Protein AF-A0A937M4W1-F1 (afdb_monomer_lite)

Sequence (135 aa):
MSLSLSNAKNIAKVLTESLPYIQKFTGRTIVVKYGGNAMIDEALKQSFARDIVLMKLVGINPIVVHGGGPQIGSLLQRLNIESSFIEGLRVTDDQTMDVVEMVLGGLVNKQIVALLNKNQGKAVGISGKDGNLIS

pLDDT: mean 94.53, std 6.28, range [56.69, 98.69]

Secondary structure (DSSP, 8-state):
-PPPHHHHHHHHHHHHHHHHHHHHHTT-EEEEEE-GGGGT-HHHHHHHHHHHHHHHHTT-EEEEEE--HHHHHHHHHHTT----EETTEEP--HHHHHHHHIIIIIIIHHHHHHHHHHTT-------TTGGGS--

Radius of gyration: 18.81 Å; chains: 1; bounding box: 39×24×58 Å

Foldseek 3Di:
DDQDPVNVVVVVVVCVVCVVVLVVQAQHEDEAEDEDPCLVDPVSLLVVLLVCQVCVVSRHHYDYDYAQVVQLVVVCVVVVHDWDDDPNHTDADPVSVVSRCCCVQPPSQVVSCVSNVVSVHHDDGDDCPVVVVDD

Structure (mmCIF, N/CA/C/O backbone):
data_AF-A0A937M4W1-F1
#
_entry.id   AF-A0A937M4W1-F1
#
loop_
_atom_site.group_PDB
_atom_site.id
_atom_site.type_symbol
_atom_site.label_atom_id
_atom_site.label_alt_id
_atom_site.label_comp_id
_atom_site.label_asym_id
_atom_site.label_entity_id
_atom_site.label_seq_id
_atom_site.pdbx_PDB_ins_code
_atom_site.Cartn_x
_atom_site.Cartn_y
_atom_site.Cartn_z
_atom_site.occupancy
_atom_site.B_iso_or_equiv
_atom_site.auth_seq_id
_atom_site.auth_comp_id
_atom_site.auth_asym_id
_atom_site.auth_atom_id
_atom_site.pdbx_PDB_model_num
ATOM 1 N N . MET A 1 1 ? 2.474 -6.381 24.863 1.00 56.69 1 MET A N 1
ATOM 2 C CA . MET A 1 1 ? 2.980 -5.210 25.614 1.00 56.69 1 MET A CA 1
ATOM 3 C C . MET A 1 1 ? 2.023 -4.936 26.756 1.00 56.69 1 MET A C 1
ATOM 5 O O . MET A 1 1 ? 0.830 -4.852 26.493 1.00 56.69 1 MET A O 1
ATOM 9 N N . SER A 1 2 ? 2.508 -4.837 27.994 1.00 74.06 2 SER A N 1
ATOM 10 C CA . SER A 1 2 ? 1.697 -4.335 29.106 1.00 74.06 2 SER A CA 1
ATOM 11 C C . SER A 1 2 ? 1.581 -2.812 28.983 1.00 74.06 2 SER A C 1
ATOM 13 O O . SER A 1 2 ? 2.580 -2.109 28.846 1.00 74.06 2 SER A O 1
ATOM 15 N N . LEU A 1 3 ? 0.352 -2.299 28.959 1.00 85.44 3 LEU A N 1
ATOM 16 C CA . LEU A 1 3 ? 0.078 -0.863 28.939 1.00 85.44 3 LEU A CA 1
ATOM 17 C C . LEU A 1 3 ? 0.134 -0.341 30.383 1.00 85.44 3 LEU A C 1
ATOM 19 O O . LEU A 1 3 ? -0.569 -0.869 31.244 1.00 85.44 3 LEU A O 1
ATOM 23 N N . SER A 1 4 ? 0.932 0.691 30.667 1.00 94.69 4 SER A N 1
ATOM 24 C CA . SER A 1 4 ? 0.870 1.359 31.973 1.00 94.69 4 SER A CA 1
ATOM 25 C C . SER A 1 4 ? -0.471 2.084 32.145 1.00 94.69 4 SER A C 1
ATOM 27 O O . SER A 1 4 ? -1.092 2.511 31.167 1.00 94.69 4 SER A O 1
ATOM 29 N N . LEU A 1 5 ? -0.906 2.286 33.393 1.00 94.38 5 LEU A N 1
ATOM 30 C CA . LEU A 1 5 ? -2.145 3.019 33.683 1.00 94.38 5 LEU A CA 1
ATOM 31 C C . LEU A 1 5 ? -2.111 4.455 33.130 1.00 94.38 5 LEU A C 1
ATOM 33 O O . LEU A 1 5 ? -3.122 4.950 32.636 1.00 94.38 5 LEU A O 1
ATOM 37 N N . SER A 1 6 ? -0.953 5.120 33.190 1.00 94.88 6 SER A N 1
ATOM 38 C CA . SER A 1 6 ? -0.774 6.466 32.636 1.00 94.88 6 SER A CA 1
ATOM 39 C C . SER A 1 6 ? -0.967 6.485 31.118 1.00 94.88 6 SER A C 1
ATOM 41 O O . SER A 1 6 ? -1.727 7.310 30.610 1.00 94.88 6 SER A O 1
ATOM 43 N N . ASN A 1 7 ? -0.362 5.534 30.401 1.00 95.19 7 ASN A N 1
ATOM 44 C CA . ASN A 1 7 ? -0.499 5.426 28.950 1.00 95.19 7 ASN A CA 1
ATOM 45 C C . ASN A 1 7 ? -1.932 5.064 28.546 1.00 95.19 7 ASN A C 1
ATOM 47 O O . ASN A 1 7 ? -2.454 5.634 27.591 1.00 95.19 7 ASN A O 1
ATOM 51 N N . ALA A 1 8 ? -2.596 4.180 29.298 1.00 95.12 8 ALA A N 1
ATOM 52 C CA . ALA A 1 8 ? -3.995 3.822 29.066 1.00 95.12 8 ALA A CA 1
ATOM 53 C C . ALA A 1 8 ? -4.929 5.033 29.179 1.00 95.12 8 ALA A C 1
ATOM 55 O O . ALA A 1 8 ? -5.760 5.251 28.299 1.00 95.12 8 ALA A O 1
ATOM 56 N N . LYS A 1 9 ? -4.760 5.856 30.225 1.00 96.56 9 LYS A N 1
ATOM 57 C CA . LYS A 1 9 ? -5.539 7.091 30.404 1.00 96.56 9 LYS A CA 1
ATOM 58 C C . LYS A 1 9 ? -5.319 8.070 29.253 1.00 96.56 9 LYS A C 1
ATOM 60 O O . LYS A 1 9 ? -6.285 8.645 28.758 1.00 96.56 9 LYS A O 1
ATOM 65 N N . ASN A 1 10 ? -4.071 8.229 28.810 1.00 96.62 10 ASN A N 1
ATOM 66 C CA . ASN A 1 10 ? -3.760 9.092 27.676 1.00 96.62 10 ASN A CA 1
ATOM 67 C C . ASN A 1 10 ? -4.422 8.592 26.380 1.00 96.62 10 ASN A C 1
ATOM 69 O O . ASN A 1 10 ? -5.093 9.358 25.698 1.00 96.62 10 ASN A O 1
ATOM 73 N N . ILE A 1 11 ? -4.304 7.295 26.077 1.00 95.62 11 ILE A N 1
ATOM 74 C CA . ILE A 1 11 ? -4.918 6.685 24.886 1.00 95.62 11 ILE A CA 1
ATOM 75 C C . ILE A 1 11 ? -6.442 6.831 24.914 1.00 95.62 11 ILE A C 1
ATOM 77 O O . ILE A 1 11 ? -7.032 7.226 23.912 1.00 95.62 11 ILE A O 1
ATOM 81 N N . ALA A 1 12 ? -7.084 6.574 26.057 1.00 95.94 12 ALA A N 1
ATOM 82 C CA . ALA A 1 12 ? -8.529 6.733 26.199 1.00 95.94 12 ALA A CA 1
ATOM 83 C C . ALA A 1 12 ? -8.977 8.182 25.943 1.00 95.94 12 ALA A C 1
ATOM 85 O O . ALA A 1 12 ? -9.959 8.407 25.231 1.00 95.94 12 ALA A O 1
ATOM 86 N N . LYS A 1 13 ? -8.233 9.164 26.473 1.00 97.50 13 LYS A N 1
ATOM 87 C CA . LYS A 1 13 ? -8.498 10.589 26.240 1.00 97.50 13 LYS A CA 1
ATOM 88 C C . LYS A 1 13 ? -8.403 10.936 24.752 1.00 97.50 13 LYS A C 1
ATOM 90 O O . LYS A 1 13 ? -9.362 11.463 24.198 1.00 97.50 13 LYS A O 1
ATOM 95 N N . VAL A 1 14 ? -7.302 10.561 24.096 1.00 97.06 14 VAL A N 1
ATOM 96 C CA . VAL A 1 14 ? -7.081 10.828 22.664 1.00 97.06 14 VAL A CA 1
ATOM 97 C C . VAL A 1 14 ? -8.155 10.173 21.794 1.00 97.06 14 VAL A C 1
ATOM 99 O O . VAL A 1 14 ? -8.672 10.815 20.883 1.00 97.06 14 VAL A O 1
ATOM 102 N N . LEU A 1 15 ? -8.535 8.922 22.071 1.00 95.31 15 LEU A N 1
ATOM 103 C CA . LEU A 1 15 ? -9.583 8.232 21.312 1.00 95.31 15 LEU A CA 1
ATOM 104 C C . LEU A 1 15 ? -10.955 8.892 21.489 1.00 95.31 15 LEU A C 1
ATOM 106 O O . LEU A 1 15 ? -11.690 9.029 20.514 1.00 95.31 15 LEU A O 1
ATOM 110 N N . THR A 1 16 ? -11.281 9.335 22.705 1.00 96.75 16 THR A N 1
ATOM 111 C CA . THR A 1 16 ? -12.546 10.032 22.991 1.00 96.75 16 THR A CA 1
ATOM 112 C C . THR A 1 16 ? -12.606 11.372 22.258 1.00 96.75 16 THR A C 1
ATOM 114 O O . THR A 1 16 ? -13.605 11.675 21.612 1.00 96.75 16 THR A O 1
ATOM 117 N N . GLU A 1 17 ? -11.518 12.145 22.285 1.00 97.31 17 GLU A N 1
ATOM 118 C CA . GLU A 1 17 ? -11.415 13.423 21.566 1.00 97.31 17 GLU A CA 1
ATOM 119 C C . GLU A 1 17 ? -11.397 13.234 20.038 1.00 97.31 17 GLU A C 1
ATOM 121 O O . GLU A 1 17 ? -11.881 14.086 19.295 1.00 97.31 17 GLU A O 1
ATOM 126 N N . SER A 1 18 ? -10.899 12.089 19.560 1.00 96.69 18 SER A N 1
ATOM 127 C CA . SER A 1 18 ? -10.864 11.741 18.134 1.00 96.69 18 SER A CA 1
ATOM 128 C C . SER A 1 18 ? -12.194 11.186 17.606 1.00 96.69 18 SER A C 1
ATOM 130 O O . SER A 1 18 ? -12.373 11.082 16.390 1.00 96.69 18 SER A O 1
ATOM 132 N N . LEU A 1 19 ? -13.139 10.831 18.486 1.00 96.69 19 LEU A N 1
ATOM 133 C CA . LEU A 1 19 ? -14.384 10.156 18.117 1.00 96.69 19 LEU A CA 1
ATOM 134 C C . LEU A 1 19 ? -15.198 10.898 17.037 1.00 96.69 19 LEU A C 1
ATOM 136 O O . LEU A 1 19 ? -15.624 10.229 16.093 1.00 96.69 19 LEU A O 1
ATOM 140 N N . PRO A 1 20 ? -15.364 12.238 17.072 1.00 97.75 20 PRO A N 1
ATOM 141 C CA . PRO A 1 20 ? -16.091 12.952 16.019 1.00 97.75 20 PRO A CA 1
ATOM 142 C C . PRO A 1 20 ? -15.448 12.801 14.632 1.00 97.75 20 PRO A C 1
ATOM 144 O O . PRO A 1 20 ? -16.149 12.704 13.622 1.00 97.75 20 PRO A O 1
ATOM 147 N N . TYR A 1 21 ? -14.114 12.732 14.567 1.00 96.00 21 TYR A N 1
ATOM 148 C CA . TYR A 1 21 ? -13.381 12.535 13.314 1.00 96.00 21 TYR A CA 1
ATOM 149 C C . TYR A 1 21 ? -13.568 11.116 12.778 1.00 96.00 21 TYR A C 1
ATOM 151 O O . TYR A 1 21 ? -13.770 10.944 11.578 1.00 96.00 21 TYR A O 1
ATOM 159 N N . ILE A 1 22 ? -13.554 10.109 13.658 1.00 96.50 22 ILE A N 1
ATOM 160 C CA . ILE A 1 22 ? -13.820 8.714 13.283 1.00 96.50 22 ILE A CA 1
ATOM 161 C C . ILE A 1 22 ? -15.250 8.587 12.749 1.00 96.50 22 ILE A C 1
ATOM 163 O O . ILE A 1 22 ? -15.439 8.120 11.627 1.00 96.50 22 ILE A O 1
ATOM 167 N N . GLN A 1 23 ? -16.240 9.079 13.501 1.00 96.62 23 GLN A N 1
ATOM 168 C CA . GLN A 1 23 ? -17.661 9.010 13.137 1.00 96.62 23 GLN A CA 1
ATOM 169 C C . GLN A 1 23 ? -17.955 9.657 11.780 1.00 96.62 23 GLN A C 1
ATOM 171 O O . GLN A 1 23 ? -18.762 9.136 11.012 1.00 96.62 23 GLN A O 1
ATOM 176 N N . LYS A 1 24 ? -17.267 10.757 11.445 1.00 97.69 24 LYS A N 1
ATOM 177 C CA . LYS A 1 24 ? -17.398 11.426 10.143 1.00 97.69 24 LYS A CA 1
ATOM 178 C C . LYS A 1 24 ? -17.086 10.501 8.958 1.00 97.69 24 LYS A C 1
ATOM 180 O O . LYS A 1 24 ? -17.685 10.660 7.891 1.00 97.69 24 LYS A O 1
ATOM 185 N N . PHE A 1 25 ? -16.157 9.558 9.126 1.00 97.69 25 PHE A N 1
ATOM 186 C CA . PHE A 1 25 ? -15.668 8.688 8.052 1.00 97.69 25 PHE A CA 1
ATOM 187 C C . PHE A 1 25 ? -16.042 7.213 8.213 1.00 97.69 25 PHE A C 1
ATOM 189 O O . PHE A 1 25 ? -15.781 6.422 7.306 1.00 97.69 25 PHE A O 1
ATOM 196 N N . THR A 1 26 ? -16.690 6.823 9.311 1.00 98.00 26 THR A N 1
ATOM 197 C CA . THR A 1 26 ? -17.226 5.469 9.473 1.00 98.00 26 THR A CA 1
ATOM 198 C C . THR A 1 26 ? -18.143 5.110 8.295 1.00 98.00 26 THR A C 1
ATOM 200 O O . THR A 1 26 ? -19.000 5.889 7.879 1.00 98.00 26 THR A O 1
ATOM 203 N N . GLY A 1 27 ? -17.921 3.936 7.705 1.00 97.81 27 GLY A N 1
ATOM 204 C CA . GLY A 1 27 ? -18.611 3.443 6.511 1.00 97.81 27 GLY A CA 1
ATOM 205 C C . GLY A 1 27 ? -18.139 4.058 5.188 1.00 97.81 27 GLY A C 1
ATOM 206 O O . GLY A 1 27 ? -18.495 3.546 4.127 1.00 97.81 27 GLY A O 1
ATOM 207 N N . ARG A 1 28 ? -17.324 5.122 5.205 1.00 98.38 28 ARG A N 1
ATOM 208 C CA . ARG A 1 28 ? -16.820 5.774 3.988 1.00 98.38 28 ARG A CA 1
ATOM 209 C C . ARG A 1 28 ? -15.643 5.013 3.390 1.00 98.38 28 ARG A C 1
ATOM 211 O O . ARG A 1 28 ? -14.830 4.428 4.104 1.00 98.38 28 ARG A O 1
ATOM 218 N N . THR A 1 29 ? -15.535 5.076 2.068 1.00 98.69 29 THR A N 1
ATOM 219 C CA . THR A 1 29 ? -14.382 4.568 1.322 1.00 98.69 29 THR A CA 1
ATOM 220 C C . THR A 1 29 ? -13.335 5.662 1.174 1.00 98.69 29 THR A C 1
ATOM 222 O O . THR A 1 29 ? -13.670 6.783 0.794 1.00 98.69 29 THR A O 1
ATOM 225 N N . ILE A 1 30 ? -12.074 5.336 1.460 1.00 98.44 30 ILE A N 1
ATOM 226 C CA . ILE A 1 30 ? -10.943 6.257 1.304 1.00 98.44 30 ILE A CA 1
ATOM 227 C C . ILE A 1 30 ? -9.883 5.594 0.433 1.00 98.44 30 ILE A C 1
ATOM 229 O O . ILE A 1 30 ? -9.370 4.532 0.778 1.00 98.44 30 ILE A O 1
ATOM 233 N N . VAL A 1 31 ? -9.544 6.238 -0.682 1.00 98.44 31 VAL A N 1
ATOM 234 C CA . VAL A 1 31 ? -8.466 5.796 -1.570 1.00 98.44 31 VAL A CA 1
ATOM 235 C C . VAL A 1 31 ? -7.169 6.482 -1.154 1.00 98.44 31 VAL A C 1
ATOM 237 O O . VAL A 1 31 ? -7.097 7.708 -1.109 1.00 98.44 31 VAL A O 1
ATOM 240 N N . VAL A 1 32 ? -6.141 5.693 -0.855 1.00 97.94 32 VAL A N 1
ATOM 241 C CA . VAL A 1 32 ? -4.835 6.174 -0.401 1.00 97.94 32 VAL A CA 1
ATOM 242 C C . VAL A 1 32 ? -3.781 5.802 -1.432 1.00 97.94 32 VAL A C 1
ATOM 244 O O . VAL A 1 32 ? -3.503 4.622 -1.656 1.00 97.94 32 VAL A O 1
ATOM 247 N N . LYS A 1 33 ? -3.162 6.811 -2.057 1.00 96.94 33 LYS A N 1
ATOM 248 C CA . LYS A 1 33 ? -2.015 6.591 -2.938 1.00 96.94 33 LYS A CA 1
ATOM 249 C C . LYS A 1 33 ? -0.749 6.426 -2.101 1.00 96.94 33 LYS A C 1
ATOM 251 O O . LYS A 1 33 ? -0.213 7.389 -1.569 1.00 96.94 33 LYS A O 1
ATOM 256 N N . TYR A 1 34 ? -0.242 5.204 -2.036 1.00 95.12 34 TYR A N 1
ATOM 257 C CA . TYR A 1 34 ? 1.018 4.860 -1.394 1.00 95.12 34 TYR A CA 1
ATOM 258 C C . TYR A 1 34 ? 2.161 4.866 -2.422 1.00 95.12 34 TYR A C 1
ATOM 260 O O . TYR A 1 34 ? 2.038 4.318 -3.521 1.00 95.12 34 TYR A O 1
ATOM 268 N N . GLY A 1 35 ? 3.255 5.571 -2.144 1.00 89.06 35 GLY A N 1
ATOM 269 C CA . GLY A 1 35 ? 4.306 5.813 -3.134 1.00 89.06 35 GLY A CA 1
ATOM 270 C C . GLY A 1 35 ? 5.475 6.638 -2.607 1.00 89.06 35 GLY A C 1
ATOM 271 O O . GLY A 1 35 ? 5.402 7.211 -1.524 1.00 89.06 35 GLY A O 1
ATOM 272 N N . GLY A 1 36 ? 6.543 6.720 -3.403 1.00 82.44 36 GLY A N 1
ATOM 273 C CA . GLY A 1 36 ? 7.718 7.541 -3.104 1.00 82.44 36 GLY A CA 1
ATOM 274 C C . GLY A 1 36 ? 8.597 6.966 -1.991 1.00 82.44 36 GLY A C 1
ATOM 275 O O . GLY A 1 36 ? 8.655 5.752 -1.795 1.00 82.44 36 GLY A O 1
ATOM 276 N N . ASN A 1 37 ? 9.269 7.849 -1.248 1.00 69.88 37 ASN A N 1
ATOM 277 C CA . ASN A 1 37 ? 10.231 7.480 -0.198 1.00 69.88 37 ASN A CA 1
ATOM 278 C C . ASN A 1 37 ? 9.621 6.602 0.909 1.00 69.88 37 ASN A C 1
ATOM 280 O O . ASN A 1 37 ? 10.316 5.773 1.494 1.00 69.88 37 ASN A O 1
ATOM 284 N N . ALA A 1 38 ? 8.309 6.712 1.142 1.00 72.69 38 ALA A N 1
ATOM 285 C CA . ALA A 1 38 ? 7.592 5.896 2.120 1.00 72.69 38 ALA A CA 1
ATOM 286 C C . ALA A 1 38 ? 7.593 4.390 1.789 1.00 72.69 38 ALA A C 1
ATOM 288 O O . ALA A 1 38 ? 7.300 3.580 2.664 1.00 72.69 38 ALA A O 1
ATOM 289 N N . ME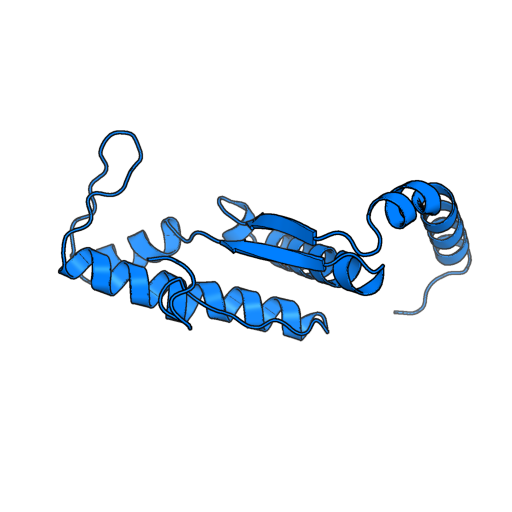T A 1 39 ? 7.916 4.006 0.546 1.00 79.62 39 MET A N 1
ATOM 290 C CA . MET A 1 39 ? 8.054 2.611 0.105 1.00 79.62 39 MET A CA 1
ATOM 291 C C . MET A 1 39 ? 9.485 2.067 0.217 1.00 79.62 39 MET A C 1
ATOM 293 O O . MET A 1 39 ? 9.727 0.919 -0.159 1.00 79.62 39 MET A O 1
ATOM 297 N N . ILE A 1 40 ? 10.441 2.865 0.692 1.00 77.19 40 ILE A N 1
ATOM 298 C CA . ILE A 1 40 ? 11.847 2.460 0.826 1.00 77.19 40 ILE A CA 1
ATOM 299 C C . ILE A 1 40 ? 12.178 2.230 2.299 1.00 77.19 40 ILE A C 1
ATOM 301 O O . ILE A 1 40 ? 12.714 1.180 2.639 1.00 77.19 40 ILE A O 1
ATOM 305 N N . ASP A 1 41 ? 11.794 3.165 3.166 1.00 87.56 41 ASP A N 1
ATOM 306 C CA . ASP A 1 41 ? 12.049 3.079 4.602 1.00 87.56 41 ASP A CA 1
ATOM 307 C C . ASP A 1 41 ? 11.139 2.045 5.295 1.00 87.56 41 ASP A C 1
ATOM 309 O O . ASP A 1 41 ? 9.910 2.082 5.179 1.00 87.56 41 ASP A O 1
ATOM 313 N N . GLU A 1 42 ? 11.744 1.111 6.030 1.00 89.19 42 GLU A N 1
ATOM 314 C CA . GLU A 1 42 ? 11.015 0.032 6.703 1.00 89.19 42 GLU A CA 1
ATOM 315 C C . GLU A 1 42 ? 10.139 0.524 7.861 1.00 89.19 42 GLU A C 1
ATOM 317 O O . GLU A 1 42 ? 9.048 -0.012 8.068 1.00 89.19 42 GLU A O 1
ATOM 322 N N . ALA A 1 43 ? 10.554 1.556 8.600 1.00 90.81 43 ALA A N 1
ATOM 323 C CA . ALA A 1 43 ? 9.731 2.110 9.672 1.00 90.81 43 ALA A CA 1
ATOM 324 C C . ALA A 1 43 ? 8.477 2.787 9.099 1.00 90.81 43 ALA A C 1
ATOM 326 O O . ALA A 1 43 ? 7.375 2.569 9.612 1.00 90.81 43 ALA A O 1
ATOM 327 N N . LEU A 1 44 ? 8.614 3.520 7.989 1.00 92.44 44 LEU A N 1
ATOM 328 C CA . LEU A 1 44 ? 7.486 4.129 7.281 1.00 92.44 44 LEU A CA 1
ATOM 329 C C . LEU A 1 44 ? 6.534 3.080 6.697 1.00 92.44 44 LEU A C 1
ATOM 331 O O . LEU A 1 44 ? 5.319 3.241 6.817 1.00 92.44 44 LEU A O 1
ATOM 335 N N . LYS A 1 45 ? 7.047 1.973 6.140 1.00 93.00 45 LYS A N 1
ATOM 336 C CA . LYS A 1 45 ? 6.214 0.836 5.702 1.00 93.00 45 LYS A CA 1
ATOM 337 C C . LYS A 1 45 ? 5.378 0.273 6.847 1.00 93.00 45 LYS A C 1
ATOM 339 O O . LYS A 1 45 ? 4.168 0.097 6.700 1.00 93.00 45 LYS A O 1
ATOM 344 N N . GLN A 1 46 ? 6.011 -0.012 7.989 1.00 94.12 46 GLN A N 1
ATOM 345 C CA . GLN A 1 46 ? 5.312 -0.560 9.154 1.00 94.12 46 GLN A CA 1
ATOM 346 C C . GLN A 1 46 ? 4.270 0.419 9.701 1.00 94.12 46 GLN A C 1
ATOM 348 O O . GLN A 1 46 ? 3.166 -0.007 10.039 1.00 94.12 46 GLN A O 1
ATOM 353 N N . SER A 1 47 ? 4.595 1.715 9.762 1.00 94.75 47 SER A N 1
ATOM 354 C CA . SER A 1 47 ? 3.645 2.751 10.180 1.00 94.75 47 SER A CA 1
ATOM 355 C C . SER A 1 47 ? 2.437 2.789 9.248 1.00 94.75 47 SER A C 1
ATOM 357 O O . SER A 1 47 ? 1.312 2.622 9.704 1.00 94.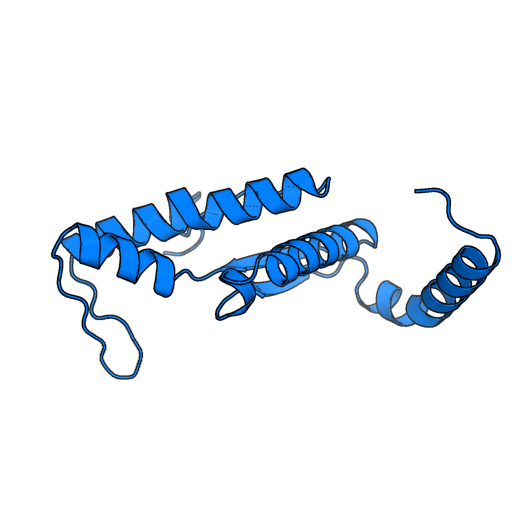75 47 SER A O 1
ATOM 359 N N . PHE A 1 48 ? 2.673 2.879 7.936 1.00 96.00 48 PHE A N 1
ATOM 360 C CA . PHE A 1 48 ? 1.611 2.913 6.932 1.00 96.00 48 PHE A CA 1
ATOM 361 C C . PHE A 1 48 ? 0.675 1.705 7.042 1.00 96.00 48 PHE A C 1
ATOM 363 O O . PHE A 1 48 ? -0.547 1.845 7.025 1.00 96.00 48 PHE A O 1
ATOM 370 N N . ALA A 1 49 ? 1.236 0.505 7.191 1.00 96.94 49 ALA A N 1
ATOM 371 C CA . ALA A 1 49 ? 0.435 -0.704 7.305 1.00 96.94 49 ALA A CA 1
ATOM 372 C C . ALA A 1 49 ? -0.443 -0.712 8.563 1.00 96.94 49 ALA A C 1
ATOM 374 O O . ALA A 1 49 ? -1.610 -1.097 8.491 1.00 96.94 49 ALA A O 1
ATOM 375 N N . ARG A 1 50 ? 0.094 -0.256 9.701 1.00 96.94 50 ARG A N 1
ATOM 376 C CA . ARG A 1 50 ? -0.679 -0.105 10.941 1.00 96.94 50 ARG A CA 1
ATOM 377 C C . ARG A 1 50 ? -1.806 0.905 10.777 1.00 96.94 50 ARG A C 1
ATOM 379 O O . ARG A 1 50 ? -2.917 0.615 11.210 1.00 96.94 50 ARG A O 1
ATOM 386 N N . ASP A 1 51 ? -1.548 2.027 10.113 1.00 97.25 51 ASP A N 1
ATOM 387 C CA . ASP A 1 51 ? -2.541 3.081 9.899 1.00 97.25 51 ASP A CA 1
ATOM 388 C C . ASP A 1 51 ? -3.693 2.595 9.008 1.00 97.25 51 ASP A C 1
ATOM 390 O O . ASP A 1 51 ? -4.860 2.756 9.363 1.00 97.25 51 ASP A O 1
ATOM 394 N N . ILE A 1 52 ? -3.393 1.906 7.900 1.00 98.38 52 ILE A N 1
ATOM 395 C CA . ILE A 1 52 ? -4.419 1.319 7.021 1.00 98.38 52 ILE A CA 1
ATOM 396 C C . ILE A 1 52 ? -5.260 0.272 7.762 1.00 98.38 52 ILE A C 1
ATOM 398 O O . ILE A 1 52 ? -6.487 0.249 7.622 1.00 98.38 52 ILE A O 1
ATOM 402 N N . VAL A 1 53 ? -4.637 -0.587 8.573 1.00 98.25 53 VAL A N 1
ATOM 403 C CA . VAL A 1 53 ? -5.387 -1.566 9.372 1.00 98.25 53 VAL A CA 1
ATOM 404 C C . VAL A 1 53 ? -6.241 -0.868 10.431 1.00 98.25 53 VAL A C 1
ATOM 406 O O . VAL A 1 53 ? -7.414 -1.214 10.578 1.00 98.25 53 VAL A O 1
ATOM 409 N N . LEU A 1 54 ? -5.709 0.144 11.121 1.00 97.50 54 LEU A N 1
ATOM 410 C CA . LEU A 1 54 ? -6.457 0.927 12.103 1.00 97.50 54 LEU A CA 1
ATOM 411 C C . LEU A 1 54 ? -7.684 1.584 11.468 1.00 97.50 54 LEU A C 1
ATOM 413 O O . LEU A 1 54 ? -8.776 1.456 12.017 1.00 97.50 54 LEU A O 1
ATOM 417 N N . MET A 1 55 ? -7.533 2.205 10.292 1.00 97.88 55 MET A N 1
ATOM 418 C CA . MET A 1 55 ? -8.654 2.762 9.526 1.00 97.88 55 MET A CA 1
ATOM 419 C C . MET A 1 55 ? -9.753 1.715 9.324 1.00 97.88 55 MET A C 1
ATOM 421 O O . MET A 1 55 ? -10.923 1.992 9.594 1.00 97.88 55 MET A O 1
ATOM 425 N N . LYS A 1 56 ? -9.386 0.491 8.917 1.00 97.94 56 LYS A N 1
ATOM 426 C CA . LYS A 1 56 ? -10.366 -0.586 8.738 1.00 97.94 56 LYS A CA 1
ATOM 427 C C . LYS A 1 56 ? -11.050 -0.992 10.043 1.00 97.94 56 LYS A C 1
ATOM 429 O O . LYS A 1 56 ? -12.263 -1.199 10.049 1.00 97.94 56 LYS A O 1
ATOM 434 N N . LEU A 1 57 ? -10.295 -1.093 11.136 1.00 96.94 57 LEU A N 1
ATOM 435 C CA . LEU A 1 57 ? -10.812 -1.481 12.451 1.00 96.94 57 LEU A CA 1
ATOM 436 C C . LEU A 1 57 ? -11.792 -0.454 13.030 1.00 96.94 57 LEU A C 1
ATOM 438 O O . LEU A 1 57 ? -12.750 -0.843 13.691 1.00 96.94 57 LEU A O 1
ATOM 442 N N . VAL A 1 58 ? -11.600 0.837 12.743 1.00 96.56 58 VAL A N 1
ATOM 443 C CA . VAL A 1 58 ? -12.522 1.909 13.171 1.00 96.56 58 VAL A CA 1
ATOM 444 C C . VAL A 1 58 ? -13.685 2.142 12.193 1.00 96.56 58 VAL A C 1
ATOM 446 O O . VAL A 1 58 ? -14.425 3.119 12.310 1.00 96.56 58 VAL A O 1
ATOM 449 N N . GLY A 1 59 ? -13.872 1.240 11.225 1.00 97.38 59 GLY A N 1
ATOM 450 C CA . GLY A 1 59 ? -15.025 1.223 10.326 1.00 97.38 59 GLY A CA 1
ATOM 451 C C . GLY A 1 59 ? -14.868 2.025 9.034 1.00 97.38 59 GLY A C 1
ATOM 452 O O . GLY A 1 59 ? -15.849 2.173 8.309 1.00 97.38 59 GLY A O 1
ATOM 453 N N . ILE A 1 60 ? -13.677 2.531 8.712 1.00 98.38 60 ILE A N 1
ATOM 454 C CA . ILE A 1 60 ? -13.380 3.136 7.402 1.00 98.38 60 ILE A CA 1
ATOM 455 C C . ILE A 1 60 ? -13.075 2.012 6.399 1.00 98.38 60 ILE A C 1
ATOM 457 O O . ILE A 1 60 ? -12.582 0.949 6.767 1.00 98.38 60 ILE A O 1
ATOM 461 N N . ASN A 1 61 ? -13.353 2.215 5.112 1.00 98.44 61 ASN A N 1
ATOM 462 C CA . ASN A 1 61 ? -13.035 1.257 4.052 1.00 98.44 61 ASN A CA 1
ATOM 463 C C . ASN A 1 61 ? -11.832 1.753 3.224 1.00 98.44 61 ASN A C 1
ATOM 465 O O . ASN A 1 61 ? -12.030 2.429 2.212 1.00 98.44 61 ASN A O 1
ATOM 469 N N . PRO A 1 62 ? -10.580 1.481 3.647 1.00 98.38 62 PRO A N 1
ATOM 470 C CA . PRO A 1 62 ? -9.405 1.921 2.905 1.00 98.38 62 PRO A CA 1
ATOM 471 C C . PRO A 1 62 ? -9.186 1.085 1.636 1.00 98.38 62 PRO A C 1
ATOM 473 O O . PRO A 1 62 ? -9.270 -0.143 1.665 1.00 98.38 62 PRO A O 1
ATOM 476 N N . ILE A 1 63 ? -8.836 1.761 0.543 1.00 98.56 63 ILE A N 1
ATOM 477 C CA . ILE A 1 63 ? -8.327 1.175 -0.702 1.00 98.56 63 ILE A CA 1
ATOM 478 C C . ILE A 1 63 ? -6.933 1.751 -0.935 1.00 98.56 63 ILE A C 1
ATOM 480 O O . ILE A 1 63 ? -6.767 2.967 -0.989 1.00 98.56 63 ILE A O 1
ATOM 484 N N . VAL A 1 64 ? -5.924 0.894 -1.078 1.00 98.38 64 VAL A N 1
ATOM 485 C CA . VAL A 1 64 ? -4.542 1.330 -1.312 1.00 98.38 64 VAL A CA 1
ATOM 486 C C . VAL A 1 64 ? -4.206 1.205 -2.793 1.00 98.38 64 VAL A C 1
ATOM 488 O O . VAL A 1 64 ? -4.290 0.120 -3.359 1.00 98.38 64 VAL A O 1
ATOM 491 N N . VAL A 1 65 ? -3.768 2.306 -3.402 1.00 97.88 65 VAL A N 1
ATOM 492 C CA . VAL A 1 65 ? -3.192 2.335 -4.755 1.00 97.88 65 VAL A CA 1
ATOM 493 C C . VAL A 1 65 ? -1.694 2.546 -4.609 1.00 97.88 65 VAL A C 1
ATOM 495 O O . VAL A 1 65 ? -1.277 3.454 -3.894 1.00 97.88 65 VAL A O 1
ATOM 498 N N . HIS A 1 66 ? -0.857 1.750 -5.271 1.00 96.88 66 HIS A N 1
ATOM 499 C CA . HIS A 1 66 ? 0.596 1.860 -5.122 1.00 96.88 66 HIS A CA 1
ATOM 500 C C . HIS A 1 66 ? 1.322 2.167 -6.433 1.00 96.88 66 HIS A C 1
ATOM 502 O O . HIS A 1 66 ? 0.752 2.095 -7.514 1.00 96.88 66 HIS A O 1
ATOM 508 N N . GLY A 1 67 ? 2.579 2.603 -6.318 1.00 93.94 67 GLY A N 1
ATOM 509 C CA . GLY A 1 67 ? 3.528 2.662 -7.435 1.00 93.94 67 GLY A CA 1
ATOM 510 C C . GLY A 1 67 ? 4.673 1.676 -7.203 1.00 93.94 67 GLY A C 1
ATOM 511 O O . GLY A 1 67 ? 4.514 0.731 -6.435 1.00 93.94 67 GLY A O 1
ATOM 512 N N . GLY A 1 68 ? 5.826 1.915 -7.825 1.00 93.06 68 GLY A N 1
ATOM 513 C CA . GLY A 1 68 ? 7.027 1.090 -7.621 1.00 93.06 68 GLY A CA 1
ATOM 514 C C . GLY A 1 68 ? 8.215 1.486 -8.499 1.00 93.06 68 GLY A C 1
ATOM 515 O O . GLY A 1 68 ? 8.984 0.627 -8.915 1.00 93.06 68 GLY A O 1
ATOM 516 N N . GLY A 1 69 ? 8.342 2.777 -8.832 1.00 91.88 69 GLY A N 1
ATOM 517 C CA . GLY A 1 69 ? 9.350 3.286 -9.773 1.00 91.88 69 GLY A CA 1
ATOM 518 C C . GLY A 1 69 ? 10.789 2.837 -9.471 1.00 91.88 69 GLY A C 1
ATOM 519 O O . GLY A 1 69 ? 11.439 2.323 -10.383 1.00 91.88 69 GLY A O 1
ATOM 520 N N . PRO A 1 70 ? 11.278 2.961 -8.218 1.00 91.38 70 PRO A N 1
ATOM 521 C CA . PRO A 1 70 ? 12.614 2.494 -7.843 1.00 91.38 70 PRO A CA 1
ATOM 522 C C . PRO A 1 70 ? 12.813 0.984 -8.037 1.00 91.38 70 PRO A C 1
ATOM 524 O O . PRO A 1 70 ? 13.857 0.554 -8.520 1.00 91.38 70 PRO A O 1
ATOM 527 N N . GLN A 1 71 ? 11.804 0.174 -7.703 1.00 92.88 71 GLN A N 1
ATOM 528 C CA . GLN A 1 71 ? 11.862 -1.284 -7.842 1.00 92.88 71 GLN A CA 1
ATOM 529 C C . GLN A 1 71 ? 11.879 -1.704 -9.316 1.00 92.88 71 GLN A C 1
ATOM 531 O O . GLN A 1 71 ? 12.620 -2.615 -9.678 1.00 92.88 71 GLN A O 1
ATOM 536 N N . ILE A 1 72 ? 11.117 -1.005 -10.166 1.00 95.19 72 ILE A N 1
ATOM 537 C CA . ILE A 1 72 ? 11.136 -1.205 -11.621 1.00 95.19 72 ILE A CA 1
ATOM 538 C C . ILE A 1 72 ? 12.532 -0.892 -12.162 1.00 95.19 72 ILE A C 1
ATOM 540 O O . ILE A 1 72 ? 13.131 -1.726 -12.833 1.00 95.19 72 ILE A O 1
ATOM 544 N N . GLY A 1 73 ? 13.076 0.285 -11.826 1.00 94.12 73 GLY A N 1
ATOM 545 C CA . GLY A 1 73 ? 14.402 0.709 -12.286 1.00 94.12 73 GLY A CA 1
ATOM 546 C C . GLY A 1 73 ? 15.508 -0.269 -11.886 1.00 94.12 73 GLY A C 1
ATOM 547 O O . GLY A 1 73 ? 16.358 -0.598 -12.707 1.00 94.12 73 GLY A O 1
ATOM 548 N N . SER A 1 74 ? 15.449 -0.802 -10.662 1.00 94.12 74 SER A N 1
ATOM 549 C CA . SER A 1 74 ? 16.403 -1.809 -10.191 1.00 94.12 74 SER A CA 1
ATOM 550 C C . SER A 1 74 ? 16.365 -3.098 -11.019 1.00 94.12 74 SER A C 1
ATOM 552 O O . SER A 1 74 ? 17.423 -3.648 -11.327 1.00 94.12 74 SER A O 1
ATOM 554 N N . LEU A 1 75 ? 15.179 -3.592 -11.399 1.00 96.19 75 LEU A N 1
ATOM 555 C CA . LEU A 1 75 ? 15.089 -4.809 -12.209 1.00 96.19 75 LEU A CA 1
ATOM 556 C C . LEU A 1 75 ? 15.493 -4.564 -13.668 1.00 96.19 75 LEU A C 1
ATOM 558 O O . LEU A 1 75 ? 16.245 -5.368 -14.208 1.00 96.19 75 LEU A O 1
ATOM 562 N N . LEU A 1 76 ? 15.076 -3.445 -14.271 1.00 97.25 76 LEU A N 1
ATOM 563 C CA . LEU A 1 76 ? 15.503 -3.063 -15.625 1.00 97.25 76 LEU A CA 1
ATOM 564 C C . LEU A 1 76 ? 17.030 -2.989 -15.728 1.00 97.25 76 LEU A C 1
ATOM 566 O O . LEU A 1 76 ? 17.618 -3.592 -16.622 1.00 97.25 76 LEU A O 1
ATOM 570 N N . GLN A 1 77 ? 17.681 -2.353 -14.747 1.00 96.50 77 GLN A N 1
ATOM 571 C CA . GLN A 1 77 ? 19.139 -2.262 -14.689 1.00 96.50 77 GLN A CA 1
ATOM 572 C C . GLN A 1 77 ? 19.802 -3.646 -14.633 1.00 96.50 77 GLN A C 1
ATOM 574 O O . GLN A 1 77 ? 20.778 -3.891 -15.333 1.00 96.50 77 GLN A O 1
ATOM 579 N N . ARG A 1 78 ? 19.269 -4.574 -13.828 1.00 96.81 78 ARG A N 1
ATOM 580 C CA . ARG A 1 78 ? 19.794 -5.949 -13.728 1.00 96.81 78 ARG A CA 1
ATOM 581 C C . ARG A 1 78 ? 19.634 -6.750 -15.020 1.00 96.81 78 ARG A C 1
ATOM 583 O O . ARG A 1 78 ? 20.390 -7.694 -15.231 1.00 96.81 78 ARG A O 1
ATOM 590 N N . LEU A 1 79 ? 18.647 -6.400 -15.840 1.00 96.94 79 LEU A N 1
ATOM 591 C CA . LEU A 1 79 ? 18.379 -7.020 -17.136 1.00 96.94 79 LEU A CA 1
ATOM 592 C C . LEU A 1 79 ? 19.075 -6.291 -18.296 1.00 96.94 79 LEU A C 1
ATOM 594 O O . LEU A 1 79 ? 18.920 -6.710 -19.438 1.00 96.94 79 LEU A O 1
ATOM 598 N N . ASN A 1 80 ? 19.852 -5.237 -18.015 1.00 96.88 80 ASN A N 1
ATOM 599 C CA . ASN A 1 80 ? 20.465 -4.359 -19.016 1.00 96.88 80 ASN A CA 1
ATOM 600 C C . ASN A 1 80 ? 19.448 -3.746 -19.998 1.00 96.88 80 ASN A C 1
ATOM 602 O O . ASN A 1 80 ? 19.764 -3.530 -21.164 1.00 96.88 80 ASN A O 1
ATOM 606 N N . ILE A 1 81 ? 18.233 -3.459 -19.521 1.00 95.94 81 ILE A N 1
ATOM 607 C CA . ILE A 1 81 ? 17.206 -2.739 -20.281 1.00 95.94 81 ILE A CA 1
ATOM 608 C C . ILE A 1 81 ? 17.315 -1.256 -19.922 1.00 95.94 81 ILE A C 1
ATOM 610 O O . ILE A 1 81 ? 17.244 -0.885 -18.744 1.00 95.94 81 ILE A O 1
ATOM 614 N N . GLU A 1 82 ? 17.519 -0.406 -20.926 1.00 93.31 82 GLU A N 1
ATOM 615 C CA . GLU A 1 82 ? 17.671 1.031 -20.716 1.00 93.31 82 GLU A CA 1
ATOM 616 C C . GLU A 1 82 ? 16.338 1.672 -20.305 1.00 93.31 82 GLU A C 1
ATOM 618 O O . GLU A 1 82 ? 15.270 1.351 -20.814 1.00 93.31 82 GLU A O 1
ATOM 623 N N . SER A 1 83 ? 16.399 2.593 -19.345 1.00 93.19 83 SER A N 1
ATOM 624 C CA . SER A 1 83 ? 15.229 3.259 -18.781 1.00 93.19 83 SER A CA 1
ATOM 625 C C . SER A 1 83 ? 15.289 4.747 -19.099 1.00 93.19 83 SER A C 1
ATOM 627 O O . SER A 1 83 ? 16.129 5.448 -18.536 1.00 93.19 83 SER A O 1
ATOM 629 N N . SER A 1 84 ? 14.343 5.255 -19.886 1.00 93.50 84 SER A N 1
ATOM 630 C CA . SER A 1 84 ? 14.225 6.682 -20.200 1.00 93.50 84 SER A CA 1
ATOM 631 C C . SER A 1 84 ? 12.897 7.277 -19.721 1.00 93.50 84 SER A C 1
ATOM 633 O O . SER A 1 84 ? 11.926 6.569 -19.432 1.00 93.50 84 SER A O 1
ATOM 635 N N . PHE A 1 85 ? 12.874 8.603 -19.579 1.00 95.88 85 PHE A N 1
ATOM 636 C CA . PHE A 1 85 ? 11.712 9.357 -19.119 1.00 95.88 85 PHE A CA 1
ATOM 637 C C . PHE A 1 85 ? 11.495 10.591 -19.992 1.00 95.88 85 PHE A C 1
ATOM 639 O O . PHE A 1 85 ? 12.453 11.275 -20.346 1.00 95.88 85 PHE A O 1
ATOM 646 N N . ILE A 1 86 ? 10.232 10.899 -20.276 1.00 96.62 86 ILE A N 1
ATOM 647 C CA . ILE A 1 86 ? 9.788 12.122 -20.950 1.00 96.62 86 ILE A CA 1
ATOM 648 C C . ILE A 1 86 ? 8.753 12.773 -20.035 1.00 96.62 86 ILE A C 1
ATOM 650 O O . ILE A 1 86 ? 7.800 12.120 -19.620 1.00 96.62 86 ILE A O 1
ATOM 654 N N . GLU A 1 87 ? 8.979 14.030 -19.648 1.00 94.69 87 GLU A N 1
ATOM 655 C CA . GLU A 1 87 ? 8.071 14.787 -18.762 1.00 94.69 87 GLU A CA 1
ATOM 656 C C . GLU A 1 87 ? 7.741 14.068 -17.434 1.00 94.69 87 GLU A C 1
ATOM 658 O O . GLU A 1 87 ? 6.651 14.177 -16.880 1.00 94.69 87 GLU A O 1
ATOM 663 N N . GLY A 1 88 ? 8.701 13.304 -16.903 1.00 89.81 88 GLY A N 1
ATOM 664 C CA . GLY A 1 88 ? 8.529 12.541 -15.661 1.00 89.81 88 GLY A CA 1
ATOM 665 C C . GLY A 1 88 ? 7.754 11.226 -15.816 1.00 89.81 88 GLY A C 1
ATOM 666 O O . GLY A 1 88 ? 7.615 10.489 -14.838 1.00 89.81 88 GLY A O 1
ATOM 667 N N . LEU A 1 89 ? 7.307 10.885 -17.026 1.00 93.50 89 LEU A N 1
ATOM 668 C CA . LEU A 1 89 ? 6.703 9.598 -17.361 1.00 93.50 89 LEU A CA 1
ATOM 669 C C . LEU A 1 89 ? 7.745 8.666 -17.975 1.00 93.50 89 LEU A C 1
ATOM 671 O O . LEU A 1 89 ? 8.578 9.082 -18.777 1.00 93.50 89 LEU A O 1
ATOM 675 N N . ARG A 1 90 ? 7.711 7.392 -17.580 1.00 94.06 90 ARG A N 1
ATOM 676 C CA . ARG A 1 90 ? 8.608 6.361 -18.112 1.00 94.06 90 ARG A CA 1
ATOM 677 C C . ARG A 1 90 ? 8.213 6.036 -19.550 1.00 94.06 90 ARG A C 1
ATOM 679 O O . ARG A 1 90 ? 7.069 5.653 -19.791 1.00 94.06 90 ARG A O 1
ATOM 686 N N . VAL A 1 91 ? 9.167 6.100 -20.474 1.00 96.75 91 VAL A N 1
ATOM 687 C CA . VAL A 1 91 ? 8.989 5.512 -21.807 1.00 96.75 91 VAL A CA 1
ATOM 688 C C . VAL A 1 91 ? 8.973 3.996 -21.636 1.00 96.75 91 VAL A C 1
ATOM 690 O O . VAL A 1 91 ? 9.881 3.435 -21.026 1.00 96.75 91 VAL A O 1
ATOM 693 N N . THR A 1 92 ? 7.900 3.352 -22.089 1.00 96.88 92 THR A N 1
ATOM 694 C CA . THR A 1 92 ? 7.622 1.940 -21.798 1.00 96.88 92 THR A CA 1
ATOM 695 C C . THR A 1 92 ? 7.325 1.212 -23.105 1.00 96.88 92 THR A C 1
ATOM 697 O O . THR A 1 92 ? 6.231 1.349 -23.644 1.00 96.88 92 THR A O 1
ATOM 700 N N . ASP A 1 93 ? 8.315 0.488 -23.623 1.00 96.31 93 ASP A N 1
ATOM 701 C CA . ASP A 1 93 ? 8.150 -0.466 -24.726 1.00 96.31 93 ASP A CA 1
ATOM 702 C C . ASP A 1 93 ? 7.677 -1.836 -24.206 1.00 96.31 93 ASP A C 1
ATOM 704 O O . ASP A 1 93 ? 7.493 -2.015 -23.000 1.00 96.31 93 ASP A O 1
ATOM 708 N N . ASP A 1 94 ? 7.481 -2.807 -25.101 1.00 96.56 94 ASP A N 1
ATOM 709 C CA . ASP A 1 94 ? 6.957 -4.133 -24.746 1.00 96.56 94 ASP A CA 1
ATOM 710 C C . ASP A 1 94 ? 7.819 -4.835 -23.681 1.00 96.56 94 ASP A C 1
ATOM 712 O O . ASP A 1 94 ? 7.303 -5.333 -22.680 1.00 96.56 94 ASP A O 1
ATOM 716 N N . GLN A 1 95 ? 9.149 -4.798 -23.834 1.00 95.50 95 GLN A N 1
ATOM 717 C CA . GLN A 1 95 ? 10.075 -5.409 -22.873 1.00 95.50 95 GLN A CA 1
ATOM 718 C C . GLN A 1 95 ? 10.036 -4.706 -21.512 1.00 95.50 95 GLN A C 1
ATOM 720 O O . GLN A 1 95 ? 10.060 -5.348 -20.459 1.00 95.50 95 GLN A O 1
ATOM 725 N N . THR A 1 96 ? 9.959 -3.376 -21.513 1.00 96.88 96 THR A N 1
ATOM 726 C CA . THR A 1 96 ? 9.832 -2.585 -20.288 1.00 96.88 96 THR A CA 1
ATOM 727 C C . THR A 1 96 ? 8.488 -2.846 -19.616 1.00 96.88 96 THR A C 1
ATOM 729 O O . THR A 1 96 ? 8.435 -2.933 -18.387 1.00 96.88 96 THR A O 1
ATOM 732 N N . MET A 1 97 ? 7.411 -3.002 -20.389 1.00 96.50 97 MET A N 1
ATOM 733 C CA . MET A 1 97 ? 6.068 -3.263 -19.876 1.00 96.50 97 MET A CA 1
ATOM 734 C C . MET A 1 97 ? 5.997 -4.605 -19.144 1.00 96.50 97 MET A C 1
ATOM 736 O O . MET A 1 97 ? 5.506 -4.644 -18.015 1.00 96.50 97 MET A O 1
ATOM 740 N N . ASP A 1 98 ? 6.581 -5.667 -19.707 1.00 96.44 98 ASP A N 1
ATOM 741 C CA . ASP A 1 98 ? 6.676 -6.974 -19.042 1.00 96.44 98 ASP A CA 1
ATOM 742 C C . ASP A 1 98 ? 7.339 -6.852 -17.660 1.00 96.44 98 ASP A C 1
ATOM 744 O O . ASP A 1 98 ? 6.852 -7.376 -16.651 1.00 96.44 98 ASP A O 1
ATOM 748 N N . VAL A 1 99 ? 8.436 -6.092 -17.579 1.00 97.06 99 VAL A N 1
ATOM 749 C CA . VAL A 1 99 ? 9.142 -5.840 -16.316 1.00 97.06 99 VAL A CA 1
ATOM 750 C C . VAL A 1 99 ? 8.293 -5.018 -15.346 1.00 97.06 99 VAL A C 1
ATOM 752 O O . VAL A 1 99 ? 8.242 -5.335 -14.153 1.00 97.06 99 VAL A O 1
ATOM 755 N N . VAL A 1 100 ? 7.612 -3.978 -15.829 1.00 96.56 100 VAL A N 1
ATOM 756 C CA . VAL A 1 100 ? 6.717 -3.143 -15.015 1.00 96.56 100 VAL A CA 1
ATOM 757 C C . VAL A 1 100 ? 5.608 -3.990 -14.395 1.00 96.56 100 VAL A C 1
ATOM 759 O O . VAL A 1 100 ? 5.382 -3.896 -13.185 1.00 96.56 100 VAL A O 1
ATOM 762 N N . GLU A 1 101 ? 4.953 -4.844 -15.180 1.00 96.38 101 GLU A N 1
ATOM 763 C CA . GLU A 1 101 ? 3.877 -5.710 -14.700 1.00 96.38 101 GLU A CA 1
ATOM 764 C C . GLU A 1 101 ? 4.365 -6.714 -13.655 1.00 96.38 101 GLU A C 1
ATOM 766 O O . GLU A 1 101 ? 3.765 -6.829 -12.580 1.00 96.38 101 GLU A O 1
ATOM 771 N N . MET A 1 102 ? 5.490 -7.387 -13.920 1.00 96.44 102 MET A N 1
ATOM 772 C CA . MET A 1 102 ? 6.088 -8.332 -12.975 1.00 96.44 102 MET A CA 1
ATOM 773 C C . MET A 1 102 ? 6.437 -7.661 -11.644 1.00 96.44 102 MET A C 1
ATOM 775 O O . MET A 1 102 ? 6.129 -8.188 -10.571 1.00 96.44 102 MET A O 1
ATOM 779 N N . VAL A 1 103 ? 7.061 -6.481 -11.688 1.00 96.44 103 VAL A N 1
ATOM 780 C CA . VAL A 1 103 ? 7.477 -5.777 -10.472 1.00 96.44 103 VAL A CA 1
ATOM 781 C C . VAL A 1 103 ? 6.275 -5.241 -9.711 1.00 96.44 103 VAL A C 1
ATOM 783 O O . VAL A 1 103 ? 6.175 -5.450 -8.500 1.00 96.44 103 VAL A O 1
ATOM 786 N N . LEU A 1 104 ? 5.356 -4.546 -10.381 1.00 96.81 104 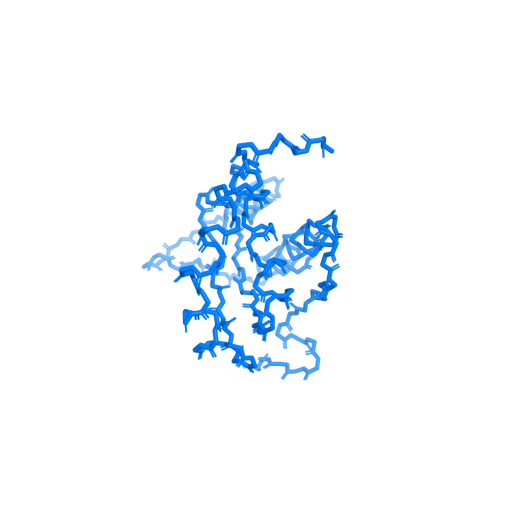LEU A N 1
ATOM 787 C CA . LEU A 1 104 ? 4.224 -3.933 -9.698 1.00 96.81 104 LEU A CA 1
ATOM 788 C C . LEU A 1 104 ? 3.245 -4.989 -9.196 1.00 96.81 104 LEU A C 1
ATOM 790 O O . LEU A 1 104 ? 2.914 -4.960 -8.013 1.00 96.81 104 LEU A O 1
ATOM 794 N N . GLY A 1 105 ? 2.821 -5.927 -10.043 1.00 95.81 105 GLY A N 1
ATOM 795 C CA . GLY A 1 105 ? 1.819 -6.938 -9.702 1.00 95.81 105 GLY A CA 1
ATOM 796 C C . GLY A 1 105 ? 2.367 -8.109 -8.883 1.00 95.81 105 GLY A C 1
ATOM 797 O O . GLY A 1 105 ? 1.698 -8.590 -7.965 1.00 95.81 105 GLY A O 1
ATOM 798 N N . GLY A 1 106 ? 3.585 -8.562 -9.183 1.00 95.00 106 GLY A N 1
ATOM 799 C CA . GLY A 1 106 ? 4.181 -9.746 -8.558 1.00 95.00 106 GLY A CA 1
ATOM 800 C C . GLY A 1 106 ? 4.952 -9.447 -7.276 1.00 95.00 106 GLY A C 1
ATOM 801 O O . GLY A 1 106 ? 4.815 -10.169 -6.290 1.00 95.00 106 GLY A O 1
ATOM 802 N N . LEU A 1 107 ? 5.745 -8.373 -7.263 1.00 95.69 107 LEU A N 1
ATOM 803 C CA . LEU A 1 107 ? 6.612 -8.054 -6.129 1.00 95.69 107 LEU A CA 1
ATOM 804 C C . LEU A 1 107 ? 5.972 -7.030 -5.191 1.00 95.69 107 LEU A C 1
ATOM 806 O O . LEU A 1 107 ? 5.650 -7.341 -4.045 1.00 95.69 107 LEU A O 1
ATOM 810 N N . VAL A 1 108 ? 5.783 -5.801 -5.668 1.00 95.94 108 VAL A N 1
ATOM 811 C CA . VAL A 1 108 ? 5.413 -4.665 -4.815 1.00 95.94 108 VAL A CA 1
ATOM 812 C C . VAL A 1 108 ? 4.005 -4.833 -4.244 1.00 95.94 108 VAL A C 1
ATOM 814 O O . VAL A 1 108 ? 3.806 -4.688 -3.037 1.00 95.94 108 VAL A O 1
ATOM 817 N N . ASN A 1 109 ? 3.037 -5.203 -5.086 1.00 97.88 109 ASN A N 1
ATOM 818 C CA . ASN A 1 109 ? 1.662 -5.472 -4.667 1.00 97.88 109 ASN A CA 1
ATOM 819 C C . ASN A 1 109 ? 1.612 -6.528 -3.555 1.00 97.88 109 ASN A C 1
ATOM 821 O O . ASN A 1 109 ? 0.991 -6.318 -2.512 1.00 97.88 109 ASN A O 1
ATOM 825 N N . LYS A 1 110 ? 2.326 -7.645 -3.740 1.00 97.81 110 LYS A N 1
ATOM 826 C CA . LYS A 1 110 ? 2.318 -8.759 -2.785 1.00 97.81 110 LYS A CA 1
ATOM 827 C C . LYS A 1 110 ? 3.077 -8.437 -1.501 1.00 97.81 110 LYS A C 1
ATOM 829 O O . LYS A 1 110 ? 2.643 -8.872 -0.438 1.00 97.81 110 LYS A O 1
ATOM 834 N N . GLN A 1 111 ? 4.125 -7.616 -1.557 1.00 96.19 111 GLN A N 1
ATOM 835 C CA . GLN A 1 111 ? 4.790 -7.099 -0.357 1.00 96.19 111 GLN A CA 1
ATOM 836 C C . GLN A 1 111 ? 3.845 -6.249 0.502 1.00 96.19 111 GLN A C 1
ATOM 838 O O . GLN A 1 111 ? 3.788 -6.445 1.715 1.00 96.19 111 GLN A O 1
ATOM 843 N N . ILE A 1 112 ? 3.067 -5.350 -0.112 1.00 97.31 112 ILE A N 1
ATOM 844 C CA . ILE A 1 112 ? 2.083 -4.528 0.612 1.00 97.31 112 ILE A CA 1
ATOM 845 C C . ILE A 1 112 ? 0.997 -5.417 1.226 1.00 97.31 112 ILE A C 1
ATOM 847 O O . ILE A 1 112 ? 0.690 -5.276 2.409 1.00 97.31 112 ILE A O 1
ATOM 851 N N . VAL A 1 113 ? 0.451 -6.368 0.460 1.00 98.31 113 VAL A N 1
ATOM 852 C CA . VAL A 1 113 ? -0.552 -7.320 0.966 1.00 98.31 113 VAL A CA 1
ATOM 853 C C . VAL A 1 113 ? -0.013 -8.117 2.151 1.00 98.31 113 VAL A C 1
ATOM 855 O O . VAL A 1 113 ? -0.660 -8.177 3.195 1.00 98.31 113 VAL A O 1
ATOM 858 N N . ALA A 1 114 ? 1.182 -8.697 2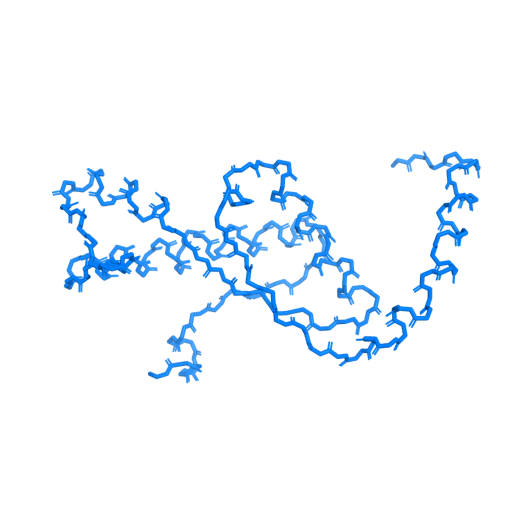.019 1.00 97.94 114 ALA A N 1
ATOM 859 C CA . ALA A 1 114 ? 1.812 -9.470 3.083 1.00 97.94 114 ALA A CA 1
ATOM 860 C C . ALA A 1 114 ? 2.018 -8.624 4.346 1.00 97.94 114 ALA A C 1
ATOM 862 O O . ALA A 1 114 ? 1.760 -9.086 5.457 1.00 97.94 114 ALA A O 1
ATOM 863 N N . LEU A 1 115 ? 2.434 -7.368 4.181 1.00 97.00 115 LEU A N 1
ATOM 864 C CA . LEU A 1 115 ? 2.664 -6.448 5.284 1.00 97.00 115 LEU A CA 1
ATOM 865 C C . LEU A 1 115 ? 1.369 -6.052 6.012 1.00 97.00 115 LEU A C 1
ATOM 867 O O . LEU A 1 115 ? 1.340 -6.035 7.246 1.00 97.00 115 LEU A O 1
ATOM 871 N N . LEU A 1 116 ? 0.298 -5.762 5.272 1.00 98.06 116 LEU A N 1
ATOM 872 C CA . LEU A 1 116 ? -1.019 -5.483 5.848 1.00 98.06 116 LEU A CA 1
ATOM 873 C C . LEU A 1 116 ? -1.557 -6.704 6.602 1.00 98.06 116 LEU A C 1
ATOM 875 O O . LEU A 1 116 ? -2.027 -6.572 7.731 1.00 98.06 116 LEU A O 1
ATOM 879 N N . ASN A 1 117 ? -1.413 -7.898 6.026 1.00 97.75 117 ASN A N 1
ATOM 880 C CA . ASN A 1 117 ? -1.841 -9.146 6.659 1.00 97.75 117 ASN A CA 1
ATOM 881 C C . ASN A 1 117 ? -1.027 -9.462 7.922 1.00 97.75 117 ASN A C 1
ATOM 883 O O . ASN A 1 117 ? -1.594 -9.878 8.927 1.00 97.75 117 ASN A O 1
ATOM 887 N N . LYS A 1 118 ? 0.285 -9.186 7.924 1.00 97.19 118 LYS A N 1
ATOM 888 C CA . LYS A 1 118 ? 1.142 -9.309 9.117 1.00 97.19 118 LYS A CA 1
ATOM 889 C C . LYS A 1 118 ? 0.706 -8.380 10.255 1.00 97.19 118 LYS A C 1
ATOM 891 O O . LYS A 1 118 ? 0.921 -8.697 11.421 1.00 97.19 118 LYS A O 1
ATOM 896 N N . ASN A 1 119 ? 0.083 -7.249 9.927 1.00 95.75 119 ASN A N 1
ATOM 897 C CA . ASN A 1 119 ? -0.527 -6.336 10.894 1.00 95.75 119 ASN A CA 1
ATOM 898 C C . ASN A 1 119 ? -1.997 -6.697 11.193 1.00 95.75 119 ASN A C 1
ATOM 900 O O . ASN A 1 119 ? -2.748 -5.846 11.655 1.00 95.75 119 ASN A O 1
ATOM 904 N N . GLN A 1 120 ? -2.409 -7.951 10.967 1.00 95.75 120 GLN A N 1
ATOM 905 C CA . GLN A 1 120 ? -3.761 -8.475 11.215 1.00 95.75 120 GLN A CA 1
ATOM 906 C C . GLN A 1 120 ? -4.862 -7.866 10.329 1.00 95.75 120 GLN A C 1
ATOM 908 O O . GLN A 1 120 ? -6.053 -8.007 10.618 1.00 95.75 120 GLN A O 1
ATOM 913 N N . GLY A 1 121 ? -4.481 -7.216 9.228 1.00 97.00 121 GLY A N 1
ATOM 914 C CA . GLY A 1 121 ? -5.394 -6.852 8.152 1.00 97.00 121 GLY A CA 1
ATOM 915 C C . GLY A 1 121 ? -5.825 -8.058 7.312 1.00 97.00 121 GLY A C 1
ATOM 916 O O . GLY A 1 121 ? -5.296 -9.161 7.437 1.00 97.00 121 GLY A O 1
ATOM 917 N N . LYS A 1 122 ? -6.792 -7.830 6.421 1.00 97.56 122 LYS A N 1
ATOM 918 C CA . LYS A 1 122 ? -7.210 -8.789 5.387 1.00 97.56 122 LYS A CA 1
ATOM 919 C C . LYS A 1 122 ? -7.145 -8.102 4.029 1.00 97.56 122 LYS A C 1
ATOM 921 O O . LYS A 1 122 ? -8.138 -7.554 3.558 1.00 97.56 122 LYS A O 1
ATOM 926 N N . ALA A 1 123 ? -5.952 -8.060 3.454 1.00 98.38 123 ALA A N 1
ATOM 927 C CA . ALA A 1 123 ? -5.682 -7.415 2.182 1.00 98.38 123 ALA A CA 1
ATOM 928 C C . ALA A 1 123 ? -5.744 -8.417 1.025 1.00 98.38 123 ALA A C 1
ATOM 930 O O . ALA A 1 123 ? -5.285 -9.555 1.136 1.00 98.38 123 ALA A O 1
ATOM 931 N N . VAL A 1 124 ? -6.269 -7.951 -0.106 1.00 98.38 124 VAL A N 1
ATOM 932 C CA . VAL A 1 124 ? -6.243 -8.645 -1.394 1.00 98.38 124 VAL A CA 1
ATOM 933 C C . VAL A 1 124 ? -5.547 -7.726 -2.386 1.00 98.38 124 VAL A C 1
ATOM 935 O O . VAL A 1 124 ? -5.845 -6.535 -2.449 1.00 98.38 124 VAL A O 1
ATOM 938 N N . GLY A 1 125 ? -4.584 -8.275 -3.118 1.00 98.00 125 GLY A N 1
ATOM 939 C CA . GLY A 1 125 ? -3.794 -7.529 -4.086 1.00 98.00 125 GLY A CA 1
ATOM 940 C C . GLY A 1 125 ? -4.246 -7.835 -5.500 1.00 98.00 125 GLY A C 1
ATOM 941 O O . GLY A 1 125 ? -4.164 -8.992 -5.913 1.00 98.00 125 GLY A O 1
ATOM 942 N N . ILE A 1 126 ? -4.681 -6.797 -6.207 1.00 97.69 126 ILE A N 1
ATOM 943 C CA . ILE A 1 126 ? -5.195 -6.854 -7.577 1.00 97.69 126 ILE A CA 1
ATOM 944 C C . ILE A 1 126 ? -4.449 -5.865 -8.477 1.00 97.69 126 ILE A C 1
ATOM 946 O O . ILE A 1 126 ? -3.759 -4.963 -7.993 1.00 97.69 126 ILE A O 1
ATOM 950 N N . SER A 1 127 ? -4.612 -6.050 -9.776 1.00 97.06 127 SER A N 1
ATOM 951 C CA . SER A 1 127 ? -4.148 -5.213 -10.877 1.00 97.06 127 SER A CA 1
ATOM 952 C C . SER A 1 127 ? -5.339 -4.770 -11.739 1.00 97.06 127 SER A C 1
ATOM 954 O O . SER A 1 127 ? -6.459 -5.235 -11.539 1.00 97.06 127 SER A O 1
ATOM 956 N N . GLY A 1 128 ? -5.108 -3.895 -12.723 1.00 95.69 128 GLY A N 1
ATOM 957 C CA . GLY A 1 128 ? -6.155 -3.486 -13.672 1.00 95.69 128 GLY A CA 1
ATOM 958 C C . GLY A 1 128 ? -6.752 -4.655 -14.470 1.00 95.69 128 GLY A C 1
ATOM 959 O O . GLY A 1 128 ? -7.932 -4.622 -14.808 1.00 95.69 128 GLY A O 1
ATOM 960 N N . LYS A 1 129 ? -5.969 -5.723 -14.689 1.00 94.00 129 LYS A N 1
ATOM 961 C CA . LYS A 1 129 ? -6.383 -6.916 -15.445 1.00 94.00 129 LYS A CA 1
ATOM 962 C C . LYS A 1 129 ? -7.366 -7.801 -14.675 1.00 94.00 129 LYS A C 1
ATOM 964 O O . LYS A 1 129 ? -8.180 -8.495 -15.284 1.00 94.00 129 LYS A O 1
ATOM 969 N N . ASP A 1 130 ? -7.309 -7.786 -13.345 1.00 96.38 130 ASP A N 1
ATOM 970 C CA . ASP A 1 130 ? -8.146 -8.642 -12.507 1.00 96.38 130 ASP A CA 1
ATOM 971 C C . ASP A 1 130 ? -9.608 -8.184 -12.577 1.00 96.38 130 ASP A C 1
ATOM 973 O O . ASP A 1 130 ? -9.964 -7.109 -12.099 1.00 96.38 130 ASP A O 1
ATOM 977 N N 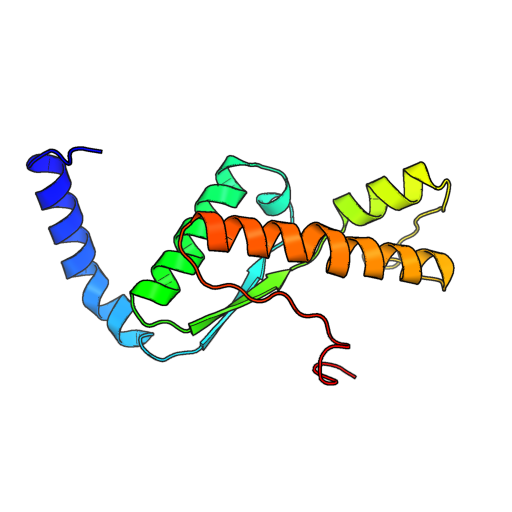. GLY A 1 131 ? -10.461 -8.998 -13.203 1.00 95.81 131 GLY A N 1
ATOM 978 C CA . GLY A 1 131 ? -11.876 -8.668 -13.395 1.00 95.81 131 GLY A CA 1
ATOM 979 C C . GLY A 1 131 ? -12.121 -7.462 -14.308 1.00 95.81 131 GLY A C 1
ATOM 980 O O . GLY A 1 131 ? -13.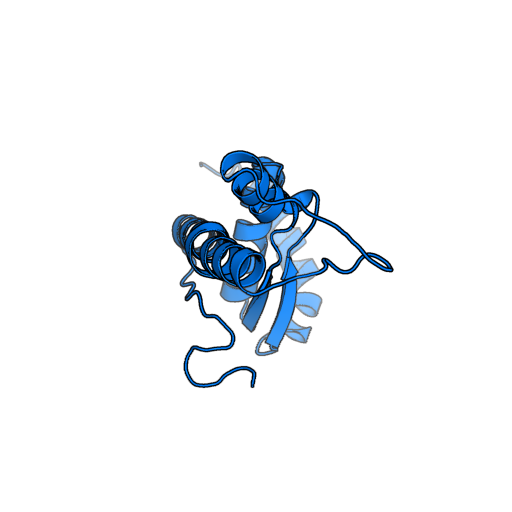187 -6.862 -14.210 1.00 95.81 131 GLY A O 1
ATOM 981 N N . ASN A 1 132 ? -11.155 -7.109 -15.168 1.00 94.38 132 ASN A N 1
ATOM 982 C CA . ASN A 1 132 ? -11.198 -5.912 -16.016 1.00 94.38 132 ASN A CA 1
ATOM 983 C C . ASN A 1 132 ? -11.487 -4.629 -15.212 1.00 94.38 132 ASN A C 1
ATOM 985 O O . ASN A 1 132 ? -12.333 -3.815 -15.583 1.00 94.38 132 ASN A O 1
ATOM 989 N N . LEU A 1 133 ? -10.817 -4.489 -14.064 1.00 94.38 133 LEU A N 1
ATOM 990 C CA . LEU A 1 133 ? -10.989 -3.359 -13.155 1.00 94.38 133 LEU A CA 1
ATOM 991 C C . LEU A 1 133 ? -10.644 -2.021 -13.822 1.00 94.38 133 LEU A C 1
ATOM 993 O O . LEU A 1 133 ? -11.296 -1.015 -13.544 1.00 94.38 133 LEU A O 1
ATOM 997 N N . ILE A 1 134 ? -9.601 -2.007 -14.657 1.00 89.62 134 ILE A N 1
ATOM 998 C CA . ILE A 1 134 ? -9.180 -0.853 -15.456 1.00 89.62 134 ILE A CA 1
ATOM 999 C C . ILE A 1 134 ? -8.820 -1.368 -16.850 1.00 89.62 134 ILE A C 1
ATOM 1001 O O . ILE A 1 134 ? -7.954 -2.236 -16.969 1.00 89.62 134 ILE A O 1
ATOM 1005 N N . SER A 1 135 ? -9.498 -0.823 -17.861 1.00 66.94 135 SER A N 1
ATOM 1006 C CA . SER A 1 135 ? -9.324 -1.117 -19.287 1.00 66.94 135 SER A CA 1
ATOM 1007 C C . SER A 1 135 ? -8.375 -0.140 -19.964 1.00 66.94 135 SER A C 1
ATOM 1009 O O . SER A 1 135 ? -8.627 1.077 -19.792 1.00 66.94 135 SER A O 1
#